Protein AF-A0A1D2MBK3-F1 (afdb_monomer_lite)

Radius of gyration: 22.83 Å; chains: 1; bounding box: 55×62×42 Å

pLDDT: mean 72.33, std 19.14, range [37.06, 97.25]

Structure (mmCIF, N/CA/C/O backbone):
data_AF-A0A1D2MBK3-F1
#
_entry.id   AF-A0A1D2MBK3-F1
#
loop_
_atom_site.group_PDB
_atom_site.id
_atom_site.type_symbol
_atom_site.label_atom_id
_atom_site.label_alt_id
_atom_site.label_comp_id
_atom_site.label_asym_id
_atom_site.label_entity_id
_atom_site.label_seq_id
_atom_site.pdbx_PDB_ins_code
_atom_site.Cartn_x
_atom_site.Cartn_y
_atom_site.Cartn_z
_atom_site.occupancy
_atom_site.B_iso_or_equiv
_atom_site.auth_seq_id
_atom_site.auth_comp_id
_atom_site.auth_asym_id
_atom_site.auth_atom_id
_atom_site.pdbx_PDB_model_num
ATOM 1 N N . MET A 1 1 ? -32.419 43.232 -26.989 1.00 41.94 1 MET A N 1
ATOM 2 C CA . MET A 1 1 ? -32.062 41.911 -26.428 1.00 41.94 1 MET A CA 1
ATOM 3 C C . MET A 1 1 ? -30.833 42.097 -25.554 1.00 41.94 1 MET A C 1
ATOM 5 O O . MET A 1 1 ? -29.823 42.584 -26.037 1.00 41.94 1 MET A O 1
ATOM 9 N N . LYS A 1 2 ? -30.980 41.852 -24.249 1.00 46.84 2 LYS A N 1
ATOM 10 C CA . LYS A 1 2 ? -29.940 42.017 -23.227 1.00 46.84 2 LYS A CA 1
ATOM 11 C C . LYS A 1 2 ? -29.100 40.741 -23.206 1.00 46.84 2 LYS A C 1
ATOM 13 O O . LYS A 1 2 ? -29.589 39.725 -22.729 1.00 46.84 2 LYS A O 1
ATOM 18 N N . ILE A 1 3 ? -27.880 40.783 -23.731 1.00 53.53 3 ILE A N 1
ATOM 19 C CA . ILE A 1 3 ? -26.894 39.721 -23.508 1.00 53.53 3 ILE A CA 1
ATOM 20 C C . ILE A 1 3 ? -25.863 40.316 -22.562 1.00 53.53 3 ILE A C 1
ATOM 22 O O . ILE A 1 3 ? -24.974 41.065 -22.955 1.00 53.53 3 ILE A O 1
ATOM 26 N N . THR A 1 4 ? -26.089 40.081 -21.274 1.00 53.12 4 THR A N 1
ATOM 27 C CA . THR A 1 4 ? -25.183 40.450 -20.191 1.00 53.12 4 THR A CA 1
ATOM 28 C C . THR A 1 4 ? -23.823 39.809 -20.437 1.00 53.12 4 THR A C 1
ATOM 30 O O . THR A 1 4 ? -23.674 38.591 -20.360 1.00 53.12 4 THR A O 1
ATOM 33 N N . LEU A 1 5 ? -22.834 40.659 -20.700 1.00 50.84 5 LEU A N 1
ATOM 34 C CA . LEU A 1 5 ? -21.421 40.366 -20.955 1.00 50.84 5 LEU A CA 1
ATOM 35 C C . LEU A 1 5 ? -20.669 39.813 -19.717 1.00 50.84 5 LEU A C 1
ATOM 37 O O . LEU A 1 5 ? -19.477 40.043 -19.563 1.00 50.84 5 LEU A O 1
ATOM 41 N N . GLY A 1 6 ? -21.370 39.142 -18.797 1.00 48.81 6 GLY A N 1
ATOM 42 C CA . GLY A 1 6 ? -20.846 38.683 -17.503 1.00 48.81 6 GLY A CA 1
ATOM 43 C C . GLY A 1 6 ? -20.767 37.163 -17.340 1.00 48.81 6 GLY A C 1
ATOM 44 O O . GLY A 1 6 ? -20.232 36.693 -16.346 1.00 48.81 6 GLY A O 1
ATOM 45 N N . PHE A 1 7 ? -21.275 36.381 -18.299 1.00 50.75 7 PHE A N 1
ATOM 46 C CA . PHE A 1 7 ? -21.379 34.918 -18.168 1.00 50.75 7 PHE A CA 1
ATOM 47 C C .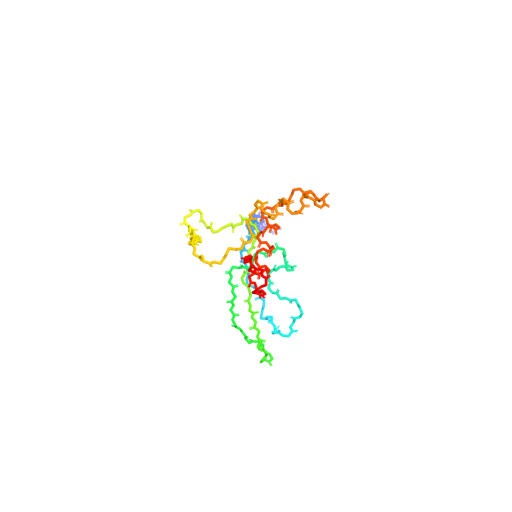 PHE A 1 7 ? -20.275 34.116 -18.876 1.00 50.75 7 PHE A C 1
ATOM 49 O O . PHE A 1 7 ? -20.246 32.895 -18.769 1.00 50.75 7 PHE A O 1
ATOM 56 N N . LEU A 1 8 ? -19.344 34.776 -19.570 1.00 49.66 8 LEU A N 1
ATOM 57 C CA . LEU A 1 8 ? -18.288 34.115 -20.354 1.00 49.66 8 LEU A CA 1
ATOM 58 C C . LEU A 1 8 ? -16.891 34.168 -19.709 1.00 49.66 8 LEU A C 1
ATOM 60 O O . LEU A 1 8 ? -15.910 33.836 -20.362 1.00 49.66 8 LEU A O 1
ATOM 64 N N . PHE A 1 9 ? -16.793 34.540 -18.428 1.00 48.56 9 PHE A N 1
ATOM 65 C CA . PHE A 1 9 ? -15.522 34.597 -17.686 1.00 48.56 9 PHE A CA 1
ATOM 66 C C . PHE A 1 9 ? -15.467 33.671 -16.456 1.00 48.56 9 PHE A C 1
ATOM 68 O O . PHE A 1 9 ? -14.592 33.826 -15.613 1.00 48.56 9 PHE A O 1
ATOM 75 N N . ILE A 1 10 ? -16.370 32.685 -16.348 1.00 50.78 10 ILE A N 1
ATOM 76 C CA . ILE A 1 10 ? -16.321 31.628 -15.306 1.00 50.78 10 ILE A CA 1
ATOM 77 C C . ILE A 1 10 ? -16.196 30.230 -15.945 1.00 50.78 10 ILE A C 1
ATOM 79 O O . ILE A 1 10 ? -16.661 29.222 -15.431 1.00 50.78 10 ILE A O 1
ATOM 83 N N . LEU A 1 11 ? -15.559 30.167 -17.114 1.00 53.88 11 LEU A N 1
ATOM 84 C CA . LEU A 1 11 ? -15.077 28.927 -17.739 1.00 53.88 11 LEU A CA 1
ATOM 85 C C . LEU A 1 11 ? -13.553 28.987 -17.939 1.00 53.88 11 LEU A C 1
ATOM 87 O O . LEU A 1 11 ? -12.988 28.302 -18.784 1.00 53.88 11 LEU A O 1
ATOM 91 N N . GLY A 1 12 ? -12.873 29.820 -17.147 1.00 51.28 12 GLY A N 1
ATOM 92 C CA . GLY A 1 12 ? -11.425 29.788 -16.981 1.00 51.28 12 GLY A CA 1
ATOM 93 C C . GLY A 1 12 ? -11.061 28.642 -16.053 1.00 51.28 12 GLY A C 1
ATOM 94 O O . GLY A 1 12 ? -10.815 28.871 -14.876 1.00 51.28 12 GLY A O 1
ATOM 95 N N . VAL A 1 13 ? -11.157 27.426 -16.594 1.00 57.69 13 VAL A N 1
ATOM 96 C CA . VAL A 1 13 ? -10.511 26.180 -16.169 1.00 57.69 13 VAL A CA 1
ATOM 97 C C . VAL A 1 13 ? -9.752 26.339 -14.850 1.00 57.69 13 VAL A C 1
ATOM 99 O O . VAL A 1 13 ? -8.579 26.709 -14.832 1.00 57.69 13 VAL A O 1
ATOM 102 N N . ALA A 1 14 ? -10.427 26.037 -13.737 1.00 56.44 14 ALA A N 1
ATOM 103 C CA . ALA A 1 14 ? -9.723 25.573 -12.557 1.00 56.44 14 ALA A CA 1
ATOM 104 C C . ALA A 1 14 ? -8.959 24.335 -13.025 1.00 56.44 14 ALA A C 1
ATOM 106 O O . ALA A 1 14 ? -9.551 23.282 -13.261 1.00 56.44 14 ALA A O 1
ATOM 107 N N . ILE A 1 15 ? -7.666 24.512 -13.291 1.00 57.47 15 ILE A N 1
ATOM 108 C CA . ILE A 1 15 ? -6.745 23.420 -13.553 1.00 57.47 15 ILE A CA 1
ATOM 109 C C . ILE A 1 15 ? -6.834 22.592 -12.280 1.00 57.47 15 ILE A C 1
ATOM 111 O O . ILE A 1 15 ? -6.304 22.992 -11.245 1.00 57.47 15 ILE A O 1
ATOM 115 N N . CYS A 1 16 ? -7.618 21.509 -12.321 1.00 52.44 16 CYS A N 1
ATOM 116 C CA . CYS A 1 16 ? -7.597 20.491 -11.292 1.00 52.44 16 CYS A CA 1
ATOM 117 C C . CYS A 1 16 ? -6.133 20.114 -11.168 1.00 52.44 16 CYS A C 1
ATOM 119 O O . CYS A 1 16 ? -5.587 19.482 -12.071 1.00 52.44 16 CYS A O 1
ATOM 121 N N . SER 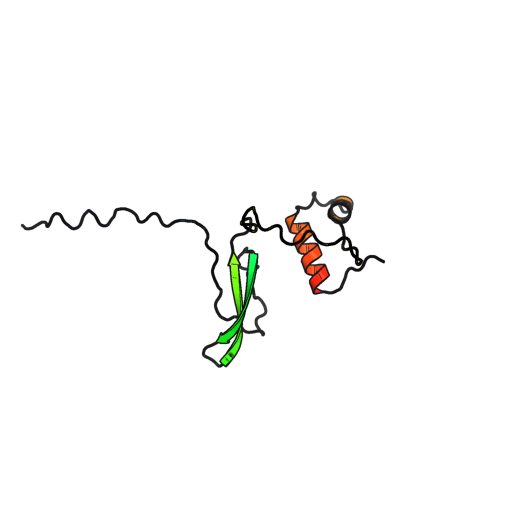A 1 17 ? -5.479 20.569 -10.101 1.00 49.41 17 SER A N 1
ATOM 122 C CA . SER A 1 17 ? -4.184 20.051 -9.720 1.00 49.41 17 SER A CA 1
ATOM 123 C C . SER A 1 17 ? -4.359 18.537 -9.706 1.00 49.41 17 SER A C 1
ATOM 125 O O . SER A 1 17 ? -5.063 17.999 -8.860 1.00 49.41 17 SER A O 1
ATOM 127 N N . THR A 1 18 ? -3.778 17.835 -10.672 1.00 55.06 18 THR A N 1
ATOM 128 C CA . THR A 1 18 ? -3.667 16.375 -10.649 1.00 55.06 18 THR A CA 1
ATOM 129 C C . THR A 1 18 ? -2.451 15.993 -9.814 1.00 55.06 18 THR A C 1
ATOM 131 O O . THR A 1 18 ? -1.705 15.077 -10.152 1.00 55.06 18 THR A O 1
ATOM 134 N N . TRP A 1 19 ? -2.204 16.736 -8.732 1.00 48.09 19 TRP A N 1
ATOM 135 C CA . TRP A 1 19 ? -1.398 16.234 -7.641 1.00 48.09 19 TRP A CA 1
ATOM 136 C C . TRP A 1 19 ? -2.238 15.129 -7.024 1.00 48.09 19 TRP A C 1
ATOM 138 O O . TRP A 1 19 ? -3.305 15.368 -6.467 1.00 48.09 19 TRP A O 1
ATOM 148 N N . ALA A 1 20 ? -1.827 13.894 -7.255 1.00 60.50 20 ALA A N 1
ATOM 149 C CA . ALA A 1 20 ? -2.396 12.770 -6.557 1.00 60.50 20 ALA A CA 1
ATOM 150 C C . ALA A 1 20 ? -2.111 13.014 -5.061 1.00 60.50 20 ALA A C 1
ATOM 152 O O . ALA A 1 20 ? -0.987 12.876 -4.584 1.00 60.50 20 ALA A O 1
ATOM 153 N N . SER A 1 21 ? -3.093 13.569 -4.361 1.00 75.56 21 SER A N 1
ATOM 154 C CA . SER A 1 21 ? -2.987 13.948 -2.963 1.00 75.56 21 SER A CA 1
ATOM 155 C C . SER A 1 21 ? -3.361 12.753 -2.103 1.00 75.56 21 SER A C 1
ATOM 157 O O . SER A 1 21 ? -4.207 11.933 -2.470 1.00 75.56 21 SER A O 1
ATOM 159 N N . CYS A 1 22 ? -2.689 12.630 -0.962 1.00 88.00 22 CYS A N 1
ATOM 160 C CA . CYS A 1 22 ? -3.044 11.616 0.013 1.00 88.00 22 CYS A CA 1
ATOM 161 C C . CYS A 1 22 ? -4.494 11.803 0.468 1.00 88.00 22 CYS A C 1
ATOM 163 O O . CYS A 1 22 ? -4.963 12.934 0.615 1.00 88.00 22 CYS A O 1
ATOM 165 N N . TRP A 1 23 ? -5.191 10.706 0.728 1.00 91.75 23 TRP A N 1
ATOM 166 C CA . TRP A 1 23 ? -6.587 10.729 1.143 1.00 91.75 23 TRP A CA 1
ATOM 167 C C . TRP A 1 23 ? -6.862 9.639 2.175 1.00 91.75 23 TRP A C 1
ATOM 169 O O . TRP A 1 23 ? -6.239 8.581 2.176 1.00 91.75 23 TRP A O 1
ATOM 179 N N . TRP A 1 24 ? -7.798 9.913 3.079 1.00 94.62 24 TRP A N 1
ATOM 180 C CA . TRP A 1 24 ? -8.239 8.946 4.077 1.00 94.62 24 TRP A CA 1
ATOM 181 C C . TRP A 1 24 ? -9.348 8.063 3.516 1.00 94.62 24 TRP A C 1
ATOM 183 O O . TRP A 1 24 ? -10.325 8.570 2.960 1.00 94.62 24 TRP A O 1
ATOM 193 N N . THR A 1 25 ? -9.259 6.755 3.738 1.00 93.94 25 THR A N 1
ATOM 194 C CA . THR A 1 25 ? -10.393 5.859 3.510 1.00 93.94 25 THR A CA 1
ATOM 195 C C . THR A 1 25 ? -11.537 6.166 4.478 1.00 93.94 25 THR A C 1
ATOM 197 O O . THR A 1 25 ? -11.349 6.765 5.540 1.00 93.94 25 THR A O 1
ATOM 200 N N . GLY A 1 26 ? -12.734 5.669 4.161 1.00 93.00 26 GLY A N 1
ATOM 201 C CA . GLY A 1 26 ? -13.781 5.513 5.172 1.00 93.00 26 GLY A CA 1
ATOM 202 C C . GLY A 1 26 ? -13.360 4.540 6.280 1.00 93.00 26 GLY A C 1
ATOM 203 O O . GLY A 1 26 ? -12.341 3.852 6.159 1.00 93.00 26 GLY A O 1
ATOM 204 N N . CYS A 1 27 ? -14.156 4.471 7.350 1.00 95.81 27 CYS A N 1
ATOM 205 C CA . CYS A 1 27 ? -13.945 3.483 8.402 1.00 95.81 27 CYS A CA 1
ATOM 206 C C . CYS A 1 27 ? -14.173 2.077 7.838 1.00 95.81 27 CYS A C 1
ATOM 208 O O . CYS A 1 27 ? -15.274 1.768 7.386 1.00 95.81 27 CYS A O 1
ATOM 210 N N . GLN A 1 28 ? -13.130 1.253 7.826 1.00 94.56 28 GLN A N 1
ATOM 211 C CA . GLN A 1 28 ? -13.163 -0.114 7.322 1.00 94.56 28 GLN A CA 1
ATOM 212 C C . GLN A 1 28 ? -13.262 -1.085 8.512 1.00 94.56 28 GLN A C 1
ATOM 214 O O . GLN A 1 28 ? -12.288 -1.210 9.265 1.00 94.56 28 GLN A O 1
ATOM 219 N N . PRO A 1 29 ? -14.418 -1.748 8.716 1.00 94.12 29 PRO A N 1
ATOM 220 C CA . PRO A 1 29 ? -14.629 -2.764 9.739 1.00 94.12 29 PRO A CA 1
ATOM 221 C C . PRO A 1 29 ? -13.522 -3.810 9.818 1.00 94.12 29 PRO A C 1
ATOM 223 O O . PRO A 1 29 ? -13.010 -4.278 8.802 1.00 94.12 29 PRO A O 1
ATOM 226 N N . ARG A 1 30 ? -13.156 -4.200 11.043 1.00 90.25 30 ARG A N 1
ATOM 227 C CA . ARG A 1 30 ? -12.041 -5.135 11.298 1.00 90.25 30 ARG A CA 1
ATOM 228 C C . ARG A 1 30 ? -12.248 -6.525 10.679 1.00 90.25 30 ARG A C 1
ATOM 230 O O . ARG A 1 30 ? -11.264 -7.223 10.443 1.00 90.25 30 ARG A O 1
ATOM 237 N N . ASP A 1 31 ? -13.495 -6.905 10.412 1.00 90.75 31 ASP A N 1
ATOM 238 C CA . ASP A 1 31 ? -13.910 -8.176 9.810 1.00 90.75 31 ASP A CA 1
ATOM 239 C C . ASP A 1 31 ? -13.835 -8.192 8.271 1.00 90.75 31 ASP A C 1
ATOM 241 O O . ASP A 1 31 ? -14.025 -9.242 7.656 1.00 90.75 31 ASP A O 1
ATOM 245 N N . TRP A 1 32 ? -13.521 -7.065 7.625 1.00 89.88 32 TRP A N 1
ATOM 246 C CA . TRP A 1 32 ? -13.339 -7.025 6.176 1.00 89.88 32 TRP A CA 1
ATOM 247 C C . TRP A 1 32 ? -12.115 -7.825 5.727 1.00 89.88 32 TRP A C 1
ATOM 249 O O . TRP A 1 32 ? -11.005 -7.662 6.243 1.00 89.88 32 TRP A O 1
ATOM 259 N N . ALA A 1 33 ? -12.321 -8.642 4.691 1.00 84.12 33 ALA A N 1
ATOM 260 C CA . ALA A 1 33 ? -11.282 -9.473 4.087 1.00 84.12 33 ALA A CA 1
ATOM 261 C C . ALA A 1 33 ? -10.169 -8.657 3.403 1.00 84.12 33 ALA A C 1
ATOM 263 O O . ALA A 1 33 ? -9.027 -9.106 3.344 1.00 84.12 33 ALA A O 1
ATOM 264 N N . VAL A 1 34 ? -10.493 -7.464 2.895 1.00 85.56 34 VAL A N 1
ATOM 265 C CA . VAL A 1 34 ? -9.554 -6.549 2.231 1.00 85.56 34 VAL A CA 1
ATOM 266 C C . VAL A 1 34 ? -9.667 -5.177 2.888 1.00 85.56 34 VAL A C 1
ATOM 268 O O . VAL A 1 34 ? -10.770 -4.645 3.020 1.00 85.56 34 VAL A O 1
ATOM 271 N N . ARG A 1 35 ? -8.529 -4.625 3.323 1.00 91.38 35 ARG A N 1
ATOM 272 C CA . ARG A 1 35 ? -8.415 -3.347 4.038 1.00 91.38 35 ARG A CA 1
ATOM 273 C C . ARG A 1 35 ? -7.114 -2.629 3.682 1.00 91.38 35 ARG A C 1
ATOM 275 O O . ARG A 1 35 ? -6.202 -3.244 3.130 1.00 91.38 35 ARG A O 1
ATOM 282 N N . GLY A 1 36 ? -7.011 -1.361 4.065 1.00 92.25 36 GLY A N 1
ATOM 283 C CA . GLY A 1 36 ? -5.811 -0.552 3.864 1.00 92.25 36 GLY A CA 1
ATOM 284 C C . GLY A 1 36 ? -5.752 0.089 2.481 1.00 92.25 36 GLY A C 1
ATOM 285 O O . GLY A 1 36 ? -6.777 0.303 1.835 1.00 92.25 36 GLY A O 1
ATOM 286 N N . CYS A 1 37 ? -4.538 0.419 2.041 1.00 91.38 37 CYS A N 1
ATOM 287 C CA . CYS A 1 37 ? -4.300 1.143 0.786 1.00 91.38 37 CYS A CA 1
ATOM 288 C C . CYS A 1 37 ? -3.862 0.253 -0.386 1.00 91.38 37 CYS A C 1
ATOM 290 O O . CYS A 1 37 ? -3.835 0.700 -1.533 1.00 91.38 37 CYS A O 1
ATOM 292 N N . SER A 1 38 ? -3.552 -1.017 -0.116 1.00 83.31 38 SER A N 1
ATOM 293 C CA . SER A 1 38 ? -2.945 -1.930 -1.090 1.00 83.31 38 SER A CA 1
ATOM 294 C C . SER A 1 38 ? -3.849 -2.218 -2.290 1.00 83.31 38 SER A C 1
ATOM 296 O O . SER A 1 38 ? -3.369 -2.255 -3.421 1.00 83.31 38 SER A O 1
ATOM 298 N N . HIS A 1 39 ? -5.162 -2.352 -2.082 1.00 83.56 39 HIS A N 1
ATOM 299 C CA . HIS A 1 39 ? -6.128 -2.576 -3.164 1.00 83.56 39 HIS A CA 1
ATOM 300 C C . HIS A 1 39 ? -6.446 -1.316 -3.978 1.00 83.56 39 HIS A C 1
ATOM 302 O O . HIS A 1 39 ? -7.120 -1.414 -5.000 1.00 83.56 39 HIS A O 1
ATOM 308 N N . TYR A 1 40 ? -5.940 -0.155 -3.557 1.00 80.50 40 TYR A N 1
ATOM 309 C CA . TYR A 1 40 ? -5.969 1.093 -4.322 1.00 80.50 40 TYR A CA 1
ATOM 310 C C . TYR A 1 40 ? -4.646 1.379 -5.047 1.00 80.50 40 TYR A C 1
ATOM 312 O O . TYR A 1 40 ? -4.486 2.473 -5.584 1.00 80.50 40 TYR A O 1
ATOM 320 N N . ASP A 1 41 ? -3.702 0.429 -5.040 1.00 81.94 41 ASP A N 1
ATOM 321 C CA . ASP A 1 41 ? -2.339 0.602 -5.558 1.00 81.94 41 ASP A CA 1
ATOM 322 C C . ASP A 1 41 ? -1.616 1.821 -4.946 1.00 81.94 41 ASP A C 1
ATOM 324 O O . ASP A 1 41 ? -0.878 2.548 -5.609 1.00 81.94 41 ASP A O 1
ATOM 328 N N . GLN A 1 42 ? -1.841 2.057 -3.650 1.00 85.19 42 GLN A N 1
ATOM 329 C CA . GLN A 1 42 ? -1.300 3.185 -2.892 1.00 85.19 42 GLN A CA 1
ATOM 330 C C . GLN A 1 42 ? -0.554 2.718 -1.640 1.00 85.19 42 GLN A C 1
ATOM 332 O O . GLN A 1 42 ? -0.791 1.625 -1.121 1.00 85.19 42 GLN A O 1
ATOM 337 N N . ASP A 1 43 ? 0.342 3.568 -1.145 1.00 84.44 43 ASP A N 1
ATOM 338 C CA . ASP A 1 43 ? 1.048 3.346 0.110 1.00 84.44 43 ASP A CA 1
ATOM 339 C C . ASP A 1 43 ? 0.194 3.830 1.286 1.00 84.44 43 ASP A C 1
ATOM 341 O O . ASP A 1 43 ? -0.277 4.969 1.299 1.00 84.44 43 ASP A O 1
ATOM 345 N N . GLU A 1 44 ? 0.051 2.987 2.306 1.00 89.25 44 GLU A N 1
ATOM 346 C CA . GLU A 1 44 ? -0.459 3.407 3.611 1.00 89.25 44 GLU A CA 1
ATOM 347 C C . GLU A 1 44 ? 0.635 4.187 4.352 1.00 89.25 44 GLU A C 1
ATOM 349 O O . GLU A 1 44 ? 1.760 3.703 4.503 1.00 89.25 44 GLU A O 1
ATOM 354 N N . ARG A 1 45 ? 0.323 5.408 4.794 1.00 85.25 45 ARG A N 1
ATOM 355 C CA . ARG A 1 45 ? 1.227 6.234 5.617 1.00 85.25 45 ARG A CA 1
ATOM 356 C C . ARG A 1 45 ? 0.836 6.248 7.087 1.00 85.25 45 ARG A C 1
ATOM 358 O O . ARG A 1 45 ? 1.705 6.321 7.947 1.00 85.25 45 ARG A O 1
ATOM 365 N N . GLU A 1 46 ? -0.459 6.170 7.356 1.00 88.06 46 GLU A N 1
ATOM 366 C CA . GLU A 1 46 ? -1.028 6.224 8.697 1.00 88.06 46 GLU A CA 1
ATOM 367 C C . GLU A 1 46 ? -2.324 5.408 8.736 1.00 88.06 46 GLU A C 1
ATOM 369 O O . GLU A 1 46 ? -3.003 5.249 7.716 1.00 88.06 46 GLU A O 1
ATOM 374 N N . ASN A 1 47 ? -2.698 4.928 9.919 1.00 93.62 47 ASN A N 1
ATOM 375 C CA . ASN A 1 47 ? -4.030 4.409 10.185 1.00 93.62 47 ASN A CA 1
ATOM 376 C C . ASN A 1 47 ? -4.558 4.935 11.521 1.00 93.62 47 ASN A C 1
ATOM 378 O O . ASN A 1 47 ? -3.796 5.267 12.426 1.00 93.62 47 ASN A O 1
ATOM 382 N N . GLN A 1 48 ? -5.880 5.044 11.618 1.00 95.44 48 GLN A N 1
ATOM 383 C CA . GLN A 1 48 ? -6.554 5.519 12.818 1.00 95.44 48 GLN A CA 1
ATOM 384 C C . GLN A 1 48 ? -7.776 4.649 13.099 1.00 95.44 48 GLN A C 1
ATOM 386 O O . GLN A 1 48 ? -8.588 4.405 12.199 1.00 95.44 48 GLN A O 1
ATOM 391 N N . GLU A 1 49 ? -7.925 4.224 14.354 1.00 96.75 49 GLU A N 1
ATOM 392 C CA . GLU A 1 49 ? -9.128 3.530 14.811 1.00 96.75 49 GLU A CA 1
ATOM 393 C C . GLU A 1 49 ? -10.364 4.416 14.646 1.00 96.75 49 GLU A C 1
ATOM 395 O O . GLU A 1 49 ? -10.329 5.639 14.817 1.00 96.75 49 GLU A O 1
ATOM 400 N N . CYS A 1 50 ? -11.479 3.794 14.297 1.00 95.06 50 CYS A N 1
ATOM 401 C CA . CYS A 1 50 ? -12.739 4.481 14.088 1.00 95.06 50 CYS A CA 1
ATOM 402 C C . CYS A 1 50 ? -13.919 3.564 14.395 1.00 95.06 50 CYS A C 1
ATOM 404 O O . CYS A 1 50 ? -13.794 2.344 14.521 1.00 95.06 50 CYS A O 1
ATOM 406 N N . ARG A 1 51 ? -15.092 4.185 14.493 1.00 95.75 51 ARG A N 1
ATOM 407 C CA . ARG A 1 51 ? -16.373 3.503 14.600 1.00 95.75 51 ARG A CA 1
ATOM 408 C C . ARG A 1 51 ? -17.282 4.035 13.505 1.00 95.75 51 ARG A C 1
ATOM 410 O O . ARG A 1 51 ? -17.355 5.250 13.336 1.00 95.75 51 ARG A O 1
ATOM 417 N N . ASP A 1 52 ? -17.912 3.149 12.742 1.00 86.81 52 ASP A N 1
ATOM 418 C CA . ASP A 1 52 ? -18.889 3.573 11.736 1.00 86.81 52 ASP A CA 1
ATOM 419 C C . ASP A 1 52 ? -20.222 3.994 12.388 1.00 86.81 52 ASP A C 1
ATOM 421 O O . ASP A 1 52 ? -20.439 3.795 13.588 1.00 86.81 52 ASP A O 1
ATOM 425 N N . ASP A 1 53 ? -21.140 4.550 11.595 1.00 87.31 53 ASP A N 1
ATOM 426 C CA . ASP A 1 53 ? -22.451 5.024 12.074 1.00 87.31 53 ASP A CA 1
ATOM 427 C C . ASP A 1 53 ? -23.340 3.904 12.647 1.00 87.31 53 ASP A C 1
ATOM 429 O O . ASP A 1 53 ? -24.342 4.165 13.311 1.00 87.31 53 ASP A O 1
ATOM 433 N N . ARG A 1 54 ? -22.979 2.639 12.404 1.00 89.75 54 ARG A N 1
ATOM 434 C CA . ARG A 1 54 ? -23.664 1.453 12.931 1.00 89.75 54 ARG A CA 1
ATOM 435 C C . ARG A 1 54 ? -23.034 0.959 14.235 1.00 89.75 54 ARG A C 1
ATOM 437 O O . ARG A 1 54 ? -23.499 -0.029 14.796 1.00 89.75 54 ARG A O 1
ATOM 444 N N . GLY A 1 55 ? -21.987 1.622 14.727 1.00 91.56 55 GLY A N 1
ATOM 445 C CA . GLY A 1 55 ? -21.272 1.220 15.932 1.00 91.56 55 GLY A CA 1
ATOM 446 C C . GLY A 1 55 ? -20.242 0.110 15.703 1.00 91.56 55 GLY A C 1
ATOM 447 O O . GLY A 1 55 ? -19.754 -0.463 16.682 1.00 91.56 55 GLY A O 1
ATOM 448 N N . VAL A 1 56 ? -19.890 -0.202 14.455 1.00 94.62 56 VAL A N 1
ATOM 449 C CA . VAL A 1 56 ? -18.907 -1.240 14.128 1.00 94.62 56 VAL A CA 1
ATOM 450 C C . VAL A 1 56 ? -17.502 -0.656 14.207 1.00 94.62 56 VAL A C 1
ATOM 452 O O . VAL A 1 56 ? -17.217 0.399 13.641 1.00 94.62 56 VAL A O 1
ATOM 455 N N . GLU A 1 57 ? -16.620 -1.342 14.930 1.00 96.94 57 GLU A N 1
ATOM 456 C CA . GLU A 1 57 ? -15.217 -0.954 15.062 1.00 96.94 57 GLU A CA 1
ATOM 457 C C . GLU A 1 57 ? -14.435 -1.247 13.780 1.00 96.94 57 GLU A C 1
ATOM 459 O O . GLU A 1 57 ? -14.557 -2.314 13.168 1.00 96.94 57 GLU A O 1
ATOM 464 N N . GLY A 1 58 ? -13.581 -0.307 13.399 1.00 96.31 58 GLY A N 1
ATOM 465 C CA . GLY A 1 58 ? -12.782 -0.382 12.190 1.00 96.31 58 GLY A CA 1
ATOM 466 C C . GLY A 1 58 ? -11.551 0.504 12.262 1.00 96.31 58 GLY A C 1
ATOM 467 O O . GLY A 1 58 ? -11.239 1.085 13.299 1.00 96.31 58 GLY A O 1
ATOM 468 N N . ASN A 1 59 ? -10.868 0.613 11.127 1.00 97.25 59 ASN A N 1
ATOM 469 C CA . ASN A 1 59 ? -9.777 1.559 10.925 1.00 97.25 59 ASN A CA 1
ATOM 470 C C . ASN A 1 59 ? -10.012 2.338 9.635 1.00 97.25 59 ASN A C 1
ATOM 472 O O . ASN A 1 59 ? -10.505 1.787 8.650 1.00 97.25 59 ASN A O 1
ATOM 476 N N . LYS A 1 60 ? -9.622 3.607 9.618 1.00 95.69 60 LYS A N 1
ATOM 477 C CA . LYS A 1 60 ? -9.403 4.355 8.380 1.00 95.69 60 LYS A CA 1
ATOM 478 C C . LYS A 1 60 ? -7.908 4.428 8.098 1.00 95.69 60 LYS A C 1
ATOM 480 O O . LYS A 1 60 ? -7.100 4.382 9.025 1.00 95.69 60 LYS A O 1
ATOM 485 N N . TYR A 1 61 ? -7.559 4.559 6.828 1.00 94.88 61 TYR A N 1
ATOM 486 C CA . TYR A 1 61 ? -6.189 4.464 6.340 1.00 94.88 61 TYR A CA 1
ATOM 487 C C . TYR A 1 61 ? -5.850 5.685 5.488 1.00 94.88 61 TYR A C 1
ATOM 489 O O . TYR A 1 61 ? -6.649 6.068 4.634 1.00 94.88 61 TYR A O 1
ATOM 497 N N . LEU A 1 62 ? -4.696 6.309 5.722 1.00 92.81 62 LEU A N 1
ATOM 498 C CA . LEU A 1 62 ? -4.183 7.404 4.904 1.00 92.81 62 LEU A CA 1
ATOM 499 C C . LEU A 1 62 ? -3.421 6.819 3.717 1.00 92.81 62 LEU A C 1
ATOM 501 O O . LEU A 1 62 ? -2.302 6.323 3.872 1.00 92.81 62 LEU A O 1
ATOM 505 N N . CYS A 1 63 ? -4.034 6.893 2.542 1.00 91.69 63 CYS A N 1
ATOM 506 C CA . CYS A 1 63 ? -3.503 6.361 1.299 1.00 91.69 63 CYS A CA 1
ATOM 507 C C . CYS A 1 63 ? -2.850 7.461 0.478 1.00 91.69 63 CYS A C 1
ATOM 509 O O . CYS A 1 63 ? -3.462 8.492 0.207 1.00 91.69 63 CYS A O 1
ATOM 511 N 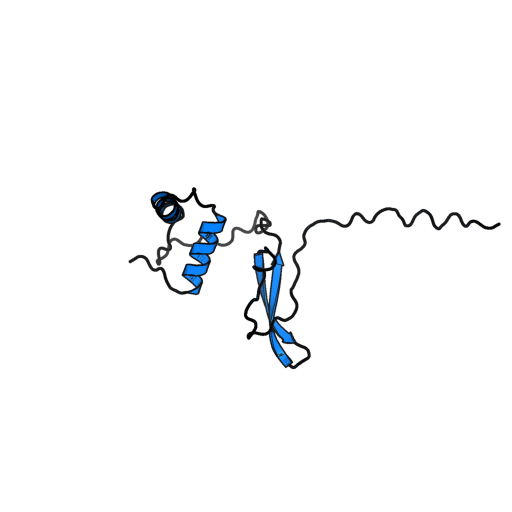N . CYS A 1 64 ? -1.602 7.230 0.086 1.00 86.75 64 CYS A N 1
ATOM 512 C CA . CYS A 1 64 ? -0.815 8.141 -0.727 1.00 86.75 64 CYS A CA 1
ATOM 513 C C . CYS A 1 64 ? -0.328 7.443 -2.001 1.00 86.75 64 CYS A C 1
ATOM 515 O O . CYS A 1 64 ? -0.032 6.246 -1.978 1.00 86.75 64 CYS A O 1
ATOM 517 N N . PRO A 1 65 ? -0.156 8.178 -3.108 1.00 85.25 65 PRO A N 1
ATOM 518 C CA . PRO A 1 65 ? 0.491 7.639 -4.295 1.00 85.25 65 PRO A CA 1
ATOM 519 C C . PRO A 1 65 ? 1.870 7.070 -3.989 1.00 85.25 65 PRO A C 1
ATOM 521 O O . PRO A 1 65 ? 2.669 7.656 -3.251 1.00 85.25 65 PRO A O 1
ATOM 524 N N . LYS A 1 66 ? 2.162 5.941 -4.626 1.00 73.88 66 LYS A N 1
ATOM 525 C CA . LYS A 1 66 ? 3.485 5.330 -4.597 1.00 73.88 66 LYS A CA 1
ATOM 526 C C . LYS A 1 66 ? 4.525 6.291 -5.173 1.00 73.88 66 LYS A C 1
ATOM 528 O O . LYS A 1 66 ? 4.253 7.040 -6.108 1.00 73.88 66 LYS A O 1
ATOM 533 N N . GLY A 1 67 ? 5.736 6.270 -4.622 1.00 62.53 67 GLY A N 1
ATOM 534 C CA . GLY A 1 67 ? 6.849 7.091 -5.118 1.00 62.53 67 GLY A CA 1
ATOM 535 C C . GLY A 1 67 ? 6.886 8.530 -4.593 1.00 62.53 67 GLY A C 1
ATOM 536 O O . GLY A 1 67 ? 7.923 9.177 -4.718 1.00 62.53 67 GLY A O 1
ATOM 537 N N . LEU A 1 68 ? 5.838 9.000 -3.906 1.00 53.62 68 LEU A N 1
ATOM 538 C CA . LEU A 1 68 ? 5.963 10.092 -2.940 1.00 53.62 68 LEU A CA 1
ATOM 539 C C . LEU A 1 68 ? 6.595 9.505 -1.678 1.00 53.62 68 LEU A C 1
ATOM 541 O O . LEU A 1 68 ? 5.907 9.188 -0.706 1.00 53.62 68 LEU A O 1
ATOM 545 N N . GLY A 1 69 ? 7.908 9.266 -1.724 1.00 47.91 69 GLY A N 1
ATOM 546 C CA . GLY A 1 69 ? 8.678 9.027 -0.507 1.00 47.91 69 GLY A CA 1
ATOM 547 C C . GLY A 1 69 ? 8.453 10.167 0.498 1.00 47.91 69 GLY A C 1
ATOM 548 O O . GLY A 1 69 ? 7.903 11.211 0.126 1.00 47.91 69 GLY A O 1
ATOM 549 N N . PRO A 1 70 ? 8.860 9.995 1.766 1.00 43.31 70 PRO A N 1
ATOM 550 C CA . PRO A 1 70 ? 8.916 11.127 2.681 1.00 43.31 70 PRO A CA 1
ATOM 551 C C . PRO A 1 70 ? 9.640 12.302 1.994 1.00 43.31 70 PRO A C 1
ATOM 553 O O . PRO A 1 70 ? 10.518 12.057 1.154 1.00 43.31 70 PRO A O 1
ATOM 556 N N . PRO A 1 71 ? 9.257 13.561 2.278 1.00 40.81 71 PRO A N 1
ATOM 557 C CA . PRO A 1 71 ? 9.938 14.722 1.711 1.00 40.81 71 PRO A CA 1
ATOM 558 C C . PRO A 1 71 ? 11.461 14.559 1.862 1.00 40.81 71 PRO A C 1
ATOM 560 O O . PRO A 1 71 ? 11.908 14.022 2.881 1.00 40.81 71 PRO A O 1
ATOM 563 N N . PRO A 1 72 ? 12.273 14.976 0.869 1.00 37.66 72 PRO A N 1
ATOM 564 C CA . PRO A 1 72 ? 13.724 14.856 0.955 1.00 37.66 72 PRO A CA 1
ATOM 565 C C . PRO A 1 72 ? 14.198 15.711 2.134 1.00 37.66 72 PRO A C 1
ATOM 567 O O . PRO A 1 72 ? 14.241 16.935 2.042 1.00 37.66 72 PRO A O 1
ATOM 570 N N . GLY A 1 73 ? 14.456 15.067 3.271 1.00 43.25 73 GLY A N 1
ATOM 571 C CA . GLY A 1 73 ? 14.703 15.750 4.541 1.00 43.25 73 GLY A CA 1
ATOM 572 C C . GLY A 1 73 ? 14.196 15.009 5.776 1.00 43.25 73 GLY A C 1
ATOM 573 O O . GLY A 1 73 ? 14.697 15.280 6.860 1.00 43.25 73 GLY A O 1
ATOM 574 N N . GLU A 1 74 ? 13.289 14.040 5.634 1.00 39.97 74 GLU A N 1
ATOM 575 C CA . GLU A 1 74 ? 13.040 13.060 6.695 1.00 39.97 74 GLU A CA 1
ATOM 576 C C . GLU A 1 74 ? 13.714 11.741 6.326 1.00 39.97 74 GLU A C 1
ATOM 578 O O . GLU A 1 74 ? 13.124 10.825 5.748 1.00 39.97 74 GLU A O 1
ATOM 583 N N . GLU A 1 75 ? 15.005 11.674 6.658 1.00 39.62 75 GLU A N 1
ATOM 584 C CA . GLU A 1 75 ? 15.685 10.423 6.977 1.00 39.62 75 GLU A CA 1
ATOM 585 C C . GLU A 1 75 ? 14.879 9.750 8.098 1.00 39.62 75 GLU A C 1
ATOM 587 O O . GLU A 1 75 ? 15.096 9.964 9.290 1.00 39.62 75 GLU A O 1
ATOM 592 N N . GLY A 1 76 ? 13.884 8.950 7.709 1.00 42.22 76 GLY A N 1
ATOM 593 C CA . GLY A 1 76 ? 13.373 7.912 8.589 1.00 42.22 76 GLY A CA 1
ATOM 594 C C . GLY A 1 76 ? 14.578 7.094 9.059 1.00 42.22 76 GLY A C 1
ATOM 595 O O . GLY A 1 76 ? 15.472 6.845 8.245 1.00 42.22 76 GLY A O 1
ATOM 596 N N . PRO A 1 77 ? 14.648 6.743 10.353 1.00 38.78 77 PRO A N 1
ATOM 597 C CA . PRO A 1 77 ? 15.870 6.273 10.984 1.00 38.78 77 PRO A CA 1
ATOM 598 C C . PRO A 1 77 ? 16.516 5.191 10.132 1.00 38.78 77 PRO A C 1
ATOM 600 O O . PRO A 1 77 ? 15.890 4.166 9.847 1.00 38.78 77 PRO A O 1
ATOM 603 N N . THR A 1 78 ? 17.761 5.438 9.719 1.00 41.72 78 THR A N 1
ATOM 604 C CA . THR A 1 78 ? 18.654 4.411 9.191 1.00 41.72 78 THR A CA 1
ATOM 605 C C . THR A 1 78 ? 18.504 3.204 10.111 1.00 41.72 78 THR A C 1
ATOM 607 O O . THR A 1 78 ? 18.770 3.352 11.310 1.00 41.72 78 THR A O 1
ATOM 610 N N . PRO A 1 79 ? 17.985 2.057 9.630 1.00 46.34 79 PRO A N 1
ATOM 611 C CA . PRO A 1 79 ? 17.710 0.952 10.525 1.00 46.34 79 PRO A CA 1
ATOM 612 C C . PRO A 1 79 ? 19.021 0.579 11.227 1.00 46.34 79 PRO A C 1
ATOM 614 O O . PRO A 1 79 ? 20.043 0.420 10.550 1.00 46.34 79 PRO A O 1
ATOM 617 N N . PRO A 1 80 ? 19.027 0.522 12.569 1.00 37.06 80 PRO A N 1
ATOM 618 C CA . PRO A 1 80 ? 20.239 0.244 13.315 1.00 37.06 80 PRO A CA 1
ATOM 619 C C . PRO A 1 80 ? 20.777 -1.134 12.910 1.00 37.06 80 PRO A C 1
ATOM 621 O O . PRO A 1 80 ? 19.988 -2.048 12.647 1.00 37.06 80 PRO A O 1
ATOM 624 N N . PRO A 1 81 ? 22.107 -1.329 12.881 1.00 49.72 81 PRO A N 1
ATOM 625 C CA . PRO A 1 81 ? 22.695 -2.645 12.709 1.00 49.72 81 PRO A CA 1
ATOM 626 C C . PRO A 1 81 ? 22.572 -3.380 14.045 1.00 49.72 81 PRO A C 1
ATOM 628 O O . PRO A 1 81 ? 23.529 -3.485 14.807 1.00 49.72 81 PRO A O 1
ATOM 631 N N . THR A 1 82 ? 21.368 -3.824 14.390 1.00 38.38 82 THR A N 1
ATOM 632 C CA . THR A 1 82 ? 21.126 -4.540 15.643 1.00 38.38 82 THR A CA 1
ATOM 633 C C . THR A 1 82 ? 20.178 -5.709 15.416 1.00 38.38 82 THR A C 1
ATOM 635 O O . THR A 1 82 ? 18.962 -5.562 15.461 1.00 38.38 82 THR A O 1
ATOM 638 N N . GLY A 1 83 ? 20.768 -6.888 15.221 1.00 47.66 83 GLY A N 1
ATOM 639 C CA . GLY A 1 83 ? 20.428 -8.044 16.052 1.00 47.66 83 GLY A CA 1
ATOM 640 C C . GLY A 1 83 ? 19.463 -9.099 15.518 1.00 47.66 83 GLY A C 1
ATOM 641 O O . GLY A 1 83 ? 19.472 -10.181 16.089 1.00 47.66 83 GLY A O 1
ATOM 642 N N . GLU A 1 84 ? 18.705 -8.862 14.444 1.00 47.00 84 GLU A N 1
ATOM 643 C CA . GLU A 1 84 ? 17.906 -9.906 13.773 1.00 47.00 84 GLU A CA 1
ATOM 644 C C . GLU A 1 84 ? 17.973 -9.699 12.249 1.00 47.00 84 GLU A C 1
ATOM 646 O O . GLU A 1 84 ? 17.341 -8.802 11.688 1.00 47.00 84 GLU A O 1
ATOM 651 N N . GLU A 1 85 ? 18.838 -10.465 11.578 1.00 56.41 85 GLU A N 1
ATOM 652 C CA . GLU A 1 85 ? 19.198 -10.263 10.170 1.00 56.41 85 GLU A CA 1
ATOM 653 C C . GLU A 1 85 ? 18.073 -10.753 9.240 1.00 56.41 85 GLU A C 1
ATOM 655 O O . GLU A 1 85 ? 17.940 -11.938 8.934 1.00 56.41 85 GLU A O 1
ATOM 660 N N . PHE A 1 86 ? 17.220 -9.824 8.802 1.00 63.03 86 PHE A N 1
ATOM 661 C CA . PHE A 1 86 ? 16.294 -10.054 7.690 1.00 63.03 86 PHE A CA 1
ATOM 662 C C . PHE A 1 86 ? 17.064 -10.226 6.371 1.00 63.03 86 PHE A C 1
ATOM 664 O O . PHE A 1 86 ? 18.145 -9.665 6.199 1.00 63.03 86 PHE A O 1
ATOM 671 N N . VAL A 1 87 ? 16.470 -10.952 5.413 1.00 75.06 87 VAL A N 1
ATOM 672 C CA . VAL A 1 87 ? 17.055 -11.217 4.084 1.00 75.06 87 VAL A CA 1
ATOM 673 C C . VAL A 1 87 ? 17.491 -9.903 3.427 1.00 75.06 87 VAL A C 1
ATOM 675 O O . VAL A 1 87 ? 16.674 -8.993 3.259 1.00 75.06 87 VAL A O 1
ATOM 678 N N . SER A 1 88 ? 18.759 -9.805 3.032 1.00 80.56 88 SER A N 1
ATOM 679 C CA . SER A 1 88 ? 19.287 -8.645 2.310 1.00 80.56 88 SER A CA 1
ATOM 680 C C . SER A 1 88 ? 18.750 -8.583 0.875 1.00 80.56 88 SER A C 1
ATOM 682 O O . SER A 1 88 ? 18.294 -9.584 0.316 1.00 80.56 88 SER A O 1
ATOM 684 N N . TYR A 1 89 ? 18.819 -7.413 0.229 1.00 78.06 89 TYR A N 1
ATOM 685 C CA . TYR A 1 89 ? 18.405 -7.296 -1.177 1.00 78.06 89 TYR A CA 1
ATOM 686 C C . TYR A 1 89 ? 19.192 -8.245 -2.089 1.00 78.06 89 TYR A C 1
ATOM 688 O O . TYR A 1 89 ? 18.621 -8.823 -3.010 1.00 78.06 89 TYR A O 1
ATOM 696 N N . GLU A 1 90 ? 20.482 -8.442 -1.820 1.00 80.31 90 GLU A N 1
ATOM 697 C CA . GLU A 1 90 ? 21.335 -9.341 -2.599 1.00 80.31 90 GLU A CA 1
ATOM 698 C C . GLU A 1 90 ? 20.919 -10.800 -2.422 1.00 80.31 90 GLU A C 1
ATOM 700 O O . GLU A 1 90 ? 20.702 -11.488 -3.415 1.00 80.31 90 GLU A O 1
ATOM 705 N N . GLN A 1 91 ? 20.690 -11.247 -1.183 1.00 80.75 91 GLN A N 1
ATOM 706 C CA . GLN A 1 91 ? 20.191 -12.598 -0.905 1.00 80.75 91 GLN A CA 1
ATOM 707 C C . GLN A 1 91 ? 18.826 -12.844 -1.561 1.00 80.75 91 GLN A C 1
ATOM 709 O O . GLN A 1 91 ? 18.591 -13.905 -2.141 1.00 80.75 91 GLN A O 1
ATOM 714 N N . PHE A 1 92 ? 17.933 -11.853 -1.508 1.00 83.88 92 PHE A N 1
ATOM 715 C CA . PHE A 1 92 ? 16.627 -11.921 -2.154 1.00 83.88 92 PHE A CA 1
ATOM 716 C C . PHE A 1 92 ? 16.751 -11.992 -3.682 1.00 83.88 92 PHE A C 1
ATOM 718 O O . PHE A 1 92 ? 16.169 -12.877 -4.309 1.00 83.88 92 PHE A O 1
ATOM 725 N N . ARG A 1 93 ? 17.543 -11.097 -4.284 1.00 87.19 93 ARG A N 1
ATOM 726 C CA . ARG A 1 93 ? 17.813 -11.067 -5.726 1.00 87.19 93 ARG A CA 1
ATOM 727 C C . ARG A 1 93 ? 18.367 -12.401 -6.201 1.00 87.19 93 ARG A C 1
ATOM 729 O O . ARG A 1 93 ? 17.848 -12.954 -7.165 1.00 87.19 93 ARG A O 1
ATOM 736 N N . ASP A 1 94 ? 19.389 -12.906 -5.525 1.00 84.19 94 ASP A N 1
ATOM 737 C CA . ASP A 1 94 ? 20.093 -14.118 -5.921 1.00 84.19 94 ASP A CA 1
ATOM 738 C C . ASP A 1 94 ? 19.187 -15.350 -5.793 1.00 84.19 94 ASP A C 1
ATOM 740 O O . ASP A 1 94 ? 19.192 -16.211 -6.669 1.00 84.19 94 ASP A O 1
ATOM 744 N N . ALA A 1 95 ? 18.341 -15.423 -4.760 1.00 81.44 95 ALA A N 1
ATOM 745 C CA . ALA A 1 95 ? 17.355 -16.495 -4.625 1.00 81.44 95 ALA A CA 1
ATOM 746 C C . ALA A 1 95 ? 16.297 -16.466 -5.742 1.00 81.44 95 ALA A C 1
ATOM 748 O O . ALA A 1 95 ? 15.929 -17.518 -6.271 1.00 81.44 95 ALA A O 1
ATOM 749 N N . VAL A 1 96 ? 15.815 -15.280 -6.123 1.00 85.56 96 VAL A N 1
ATOM 750 C CA . VAL A 1 96 ? 14.834 -15.118 -7.207 1.00 85.56 96 VAL A CA 1
ATOM 751 C C . VAL A 1 96 ? 15.454 -15.517 -8.549 1.00 85.56 96 VAL A C 1
ATOM 753 O O . VAL A 1 96 ? 14.904 -16.362 -9.258 1.00 85.56 96 VAL A O 1
ATOM 756 N N . THR A 1 97 ? 16.633 -14.986 -8.877 1.00 88.56 97 THR A N 1
ATOM 757 C CA . THR A 1 97 ? 17.285 -15.232 -10.173 1.00 88.56 97 THR A CA 1
ATOM 758 C C . THR A 1 97 ? 17.827 -16.650 -10.309 1.00 88.56 97 THR A C 1
ATOM 760 O O . THR A 1 97 ? 17.751 -17.227 -11.393 1.00 88.56 97 THR A O 1
ATOM 763 N N . LYS A 1 98 ? 18.286 -17.274 -9.216 1.00 90.25 98 LYS A N 1
ATOM 764 C CA . LYS A 1 98 ? 18.694 -18.689 -9.201 1.00 90.25 98 LYS A CA 1
ATOM 765 C C . LYS A 1 98 ? 17.563 -19.638 -9.605 1.00 90.25 98 LYS A C 1
ATOM 767 O O . LYS A 1 98 ? 17.835 -20.698 -10.158 1.00 90.25 98 LYS A O 1
ATOM 772 N N . ASN A 1 99 ? 16.309 -19.256 -9.369 1.00 85.94 99 ASN A N 1
ATOM 773 C CA . ASN A 1 99 ? 15.132 -20.019 -9.791 1.00 85.94 99 ASN A CA 1
ATOM 774 C C . ASN A 1 99 ? 14.649 -19.656 -11.211 1.00 85.94 99 ASN A C 1
ATOM 776 O O . ASN A 1 99 ? 13.550 -20.033 -11.604 1.00 85.94 99 ASN A O 1
ATOM 780 N N . GLY A 1 100 ? 15.456 -18.930 -11.995 1.00 88.88 100 GLY A N 1
ATOM 781 C CA . GLY A 1 100 ? 15.144 -18.574 -13.382 1.00 88.88 100 GLY A CA 1
ATOM 782 C C . GLY A 1 100 ? 14.151 -17.418 -13.535 1.00 88.88 100 GLY A C 1
ATOM 783 O O . GLY A 1 100 ? 13.679 -17.164 -14.641 1.00 88.88 100 GLY A O 1
ATOM 784 N N . HIS A 1 101 ? 13.828 -16.711 -12.450 1.00 88.94 101 HIS A N 1
ATOM 785 C CA . HIS A 1 101 ? 12.990 -15.515 -12.495 1.00 88.94 101 HIS A CA 1
ATOM 786 C C . HIS A 1 101 ? 13.820 -14.264 -12.832 1.00 88.94 101 HIS A C 1
ATOM 788 O O . HIS A 1 101 ? 15.026 -14.229 -12.574 1.00 88.94 101 HIS A O 1
ATOM 794 N N . PRO A 1 102 ? 13.204 -13.216 -13.409 1.00 89.62 102 PRO A N 1
ATOM 795 C CA . PRO A 1 102 ? 13.901 -11.963 -13.685 1.00 89.62 102 PRO A CA 1
ATOM 796 C C . PRO A 1 102 ? 14.386 -11.289 -12.396 1.00 89.62 102 PRO A C 1
ATOM 798 O O . PRO A 1 102 ? 13.846 -11.522 -11.314 1.00 89.62 102 PRO A O 1
ATOM 801 N N . THR A 1 103 ? 15.383 -10.411 -12.528 1.00 86.75 103 THR A N 1
ATOM 802 C CA . THR A 1 103 ? 15.894 -9.597 -11.419 1.00 86.75 103 THR A CA 1
ATOM 803 C C . THR A 1 103 ? 14.745 -8.841 -10.747 1.00 86.75 103 THR A C 1
ATOM 805 O O . THR A 1 103 ? 14.071 -8.056 -11.421 1.00 86.75 103 THR A O 1
ATOM 808 N N . PRO A 1 104 ? 14.510 -9.051 -9.442 1.00 80.50 104 PRO A N 1
ATOM 809 C CA . PRO A 1 104 ? 13.396 -8.418 -8.764 1.00 80.50 104 PRO A CA 1
ATOM 810 C C . PRO A 1 104 ? 13.637 -6.921 -8.546 1.00 80.50 104 PRO A C 1
ATOM 812 O O . PRO A 1 104 ? 14.773 -6.462 -8.439 1.00 80.50 104 PRO A O 1
ATOM 815 N N . SER A 1 105 ? 12.555 -6.153 -8.443 1.00 82.75 105 SER A N 1
ATOM 816 C CA . SER A 1 105 ? 12.607 -4.734 -8.101 1.00 82.75 105 SER A CA 1
ATOM 817 C C . SER A 1 105 ? 12.826 -4.520 -6.599 1.00 82.75 105 SER A C 1
ATOM 819 O O . SER A 1 105 ? 12.546 -5.382 -5.760 1.00 82.75 105 SER A O 1
ATOM 821 N N . HIS A 1 106 ? 13.258 -3.312 -6.230 1.00 77.44 106 HIS A N 1
ATOM 822 C CA . HIS A 1 106 ? 13.341 -2.917 -4.821 1.00 77.44 106 HIS A CA 1
ATOM 823 C C . HIS A 1 106 ? 11.967 -2.902 -4.126 1.00 77.44 106 HIS A C 1
ATOM 825 O O . HIS A 1 106 ? 11.890 -3.099 -2.916 1.00 77.44 106 HIS A O 1
ATOM 831 N N . GLU A 1 107 ? 10.869 -2.704 -4.861 1.00 76.69 107 GLU A N 1
ATOM 832 C CA . GLU A 1 107 ? 9.513 -2.797 -4.304 1.00 76.69 107 GLU A CA 1
ATOM 833 C C . GLU A 1 107 ? 9.160 -4.242 -3.935 1.00 76.69 107 GLU A C 1
ATOM 835 O O . GLU A 1 107 ? 8.686 -4.487 -2.829 1.00 76.69 107 GLU A O 1
ATOM 840 N N . GLN A 1 108 ? 9.475 -5.210 -4.800 1.00 77.56 108 GLN A N 1
ATOM 841 C CA . GLN A 1 108 ? 9.270 -6.634 -4.510 1.00 77.56 108 GLN A CA 1
ATOM 842 C C . GLN A 1 108 ? 10.065 -7.078 -3.276 1.00 77.56 108 GLN A C 1
ATOM 844 O O . GLN A 1 108 ? 9.531 -7.785 -2.423 1.00 77.56 108 GLN A O 1
ATOM 849 N N . TYR A 1 109 ? 11.299 -6.592 -3.139 1.00 83.88 109 TYR A N 1
ATOM 850 C CA . TYR A 1 109 ? 12.119 -6.792 -1.945 1.00 83.88 109 TYR A CA 1
ATOM 851 C C . TYR A 1 109 ? 11.474 -6.208 -0.677 1.00 83.88 109 TYR A C 1
ATOM 853 O O . TYR A 1 109 ? 11.364 -6.892 0.343 1.00 83.88 109 TYR A O 1
ATOM 861 N N . ARG A 1 110 ? 11.003 -4.954 -0.730 1.00 77.62 110 ARG A N 1
ATOM 862 C CA . ARG A 1 110 ? 10.342 -4.312 0.418 1.00 77.62 110 ARG A CA 1
ATOM 863 C C . ARG A 1 110 ? 9.063 -5.039 0.817 1.00 77.62 110 ARG A C 1
ATOM 865 O O . ARG A 1 110 ? 8.839 -5.233 2.009 1.00 77.62 110 ARG A O 1
ATOM 872 N N . ASN A 1 111 ? 8.270 -5.484 -0.155 1.00 78.00 111 ASN A N 1
ATOM 873 C CA . ASN A 1 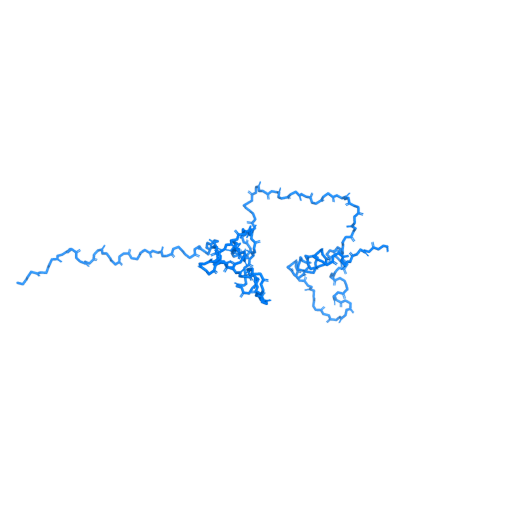111 ? 7.048 -6.250 0.088 1.00 78.00 111 ASN A CA 1
ATOM 874 C C . ASN A 1 111 ? 7.356 -7.597 0.749 1.00 78.00 111 ASN A C 1
ATOM 876 O O . ASN A 1 111 ? 6.705 -7.957 1.729 1.00 78.00 111 ASN A O 1
ATOM 880 N N . PHE A 1 112 ? 8.389 -8.298 0.272 1.00 81.62 112 PHE A N 1
ATOM 881 C CA . PHE A 1 112 ? 8.859 -9.550 0.864 1.00 81.62 112 PHE A CA 1
ATOM 882 C C . PHE A 1 112 ? 9.259 -9.364 2.336 1.00 81.62 112 PHE A C 1
ATOM 884 O O . PHE A 1 112 ? 8.726 -10.047 3.213 1.00 81.62 112 PHE A O 1
ATOM 891 N N . ASN A 1 113 ? 10.117 -8.382 2.630 1.00 75.31 113 ASN A N 1
ATOM 892 C CA . ASN A 1 113 ? 10.577 -8.132 3.999 1.00 75.31 113 ASN A CA 1
ATOM 893 C C . ASN A 1 113 ? 9.483 -7.545 4.907 1.00 75.31 113 ASN A C 1
ATOM 895 O O . ASN A 1 113 ? 9.465 -7.816 6.105 1.00 75.31 113 ASN A O 1
ATOM 899 N N . SER A 1 114 ? 8.546 -6.763 4.365 1.00 74.00 114 SER A N 1
ATOM 900 C CA . SER A 1 114 ? 7.365 -6.288 5.102 1.00 74.00 114 SER A CA 1
ATOM 901 C C . SER A 1 114 ? 6.461 -7.453 5.519 1.00 74.00 114 SER A C 1
ATOM 903 O O . SER A 1 114 ? 6.093 -7.577 6.689 1.00 74.00 114 SER A O 1
ATOM 905 N N . TYR A 1 115 ? 6.181 -8.374 4.592 1.00 70.56 115 TYR A N 1
ATOM 906 C CA . TYR A 1 115 ? 5.408 -9.576 4.886 1.00 70.56 115 TYR A CA 1
ATOM 907 C C . TYR A 1 115 ? 6.112 -10.471 5.915 1.00 70.56 115 TYR A C 1
ATOM 909 O O . TYR A 1 115 ? 5.482 -10.888 6.887 1.00 70.56 115 TYR A O 1
ATOM 917 N N . ALA A 1 116 ? 7.417 -10.711 5.754 1.00 71.88 116 ALA A N 1
ATOM 918 C CA . ALA A 1 116 ? 8.227 -11.492 6.690 1.00 71.88 116 ALA A CA 1
ATOM 919 C C . ALA A 1 116 ? 8.173 -10.929 8.122 1.00 71.88 116 ALA A C 1
ATOM 921 O O . ALA A 1 116 ? 7.944 -11.681 9.072 1.00 71.88 116 ALA A O 1
ATOM 922 N N . ARG A 1 117 ? 8.290 -9.599 8.259 1.00 67.12 117 ARG A N 1
ATOM 923 C CA . ARG A 1 117 ? 8.142 -8.877 9.532 1.00 67.12 117 ARG A CA 1
ATOM 924 C C . ARG A 1 117 ? 6.768 -9.077 10.159 1.00 67.12 117 ARG A C 1
ATOM 926 O O . ARG A 1 117 ? 6.682 -9.416 11.331 1.00 67.12 117 ARG A O 1
ATOM 933 N N . SER A 1 118 ? 5.698 -8.947 9.372 1.00 65.44 118 SER A N 1
ATOM 934 C CA . SER A 1 118 ? 4.319 -9.109 9.867 1.00 65.44 118 SER A CA 1
ATOM 935 C C . SER A 1 118 ? 3.998 -10.511 10.398 1.00 65.44 118 SER A C 1
ATOM 937 O O . SER A 1 118 ? 2.988 -10.708 11.072 1.00 65.44 118 SER A O 1
ATOM 939 N N . LYS A 1 119 ? 4.819 -11.506 10.049 1.00 62.75 119 LYS A N 1
ATOM 940 C CA . LYS A 1 119 ? 4.609 -12.909 10.404 1.00 62.75 119 LYS A CA 1
ATOM 941 C C . LYS A 1 119 ? 5.592 -13.426 11.451 1.00 62.75 119 LYS A C 1
ATOM 943 O O . LYS A 1 119 ? 5.491 -14.608 11.767 1.00 62.75 119 LYS A O 1
ATOM 948 N N . GLU A 1 120 ? 6.548 -12.602 11.906 1.00 59.66 120 GLU A N 1
ATOM 949 C CA . GLU A 1 120 ? 7.727 -13.034 12.691 1.00 59.66 120 GLU A CA 1
ATOM 950 C C . GLU A 1 120 ? 8.420 -14.269 12.081 1.00 59.66 120 GLU A C 1
ATOM 952 O O . GLU A 1 120 ? 9.054 -15.084 12.746 1.00 59.66 120 GLU A O 1
ATOM 957 N N . ARG A 1 121 ? 8.249 -14.462 10.772 1.00 55.97 121 ARG A N 1
ATOM 958 C CA . ARG A 1 121 ? 8.579 -15.701 10.077 1.00 55.97 121 ARG A CA 1
ATOM 959 C C . ARG A 1 121 ? 9.553 -15.339 8.987 1.00 55.97 121 ARG A C 1
ATOM 961 O O . ARG A 1 121 ? 9.128 -15.235 7.853 1.00 55.97 121 ARG A O 1
ATOM 968 N N . PHE A 1 122 ? 10.796 -15.075 9.371 1.00 56.47 122 PHE A N 1
ATOM 969 C CA . PHE A 1 122 ? 12.042 -15.304 8.625 1.00 56.47 122 PHE A CA 1
ATOM 970 C C . PHE A 1 122 ? 13.186 -14.746 9.480 1.00 56.47 122 PHE A C 1
ATOM 972 O O . PHE A 1 122 ? 13.757 -13.704 9.179 1.00 56.47 122 PHE A O 1
ATOM 979 N N . LEU A 1 123 ? 13.486 -15.442 10.577 1.00 43.78 123 LEU A N 1
ATOM 980 C CA . LEU A 1 123 ? 14.764 -15.295 11.266 1.00 43.78 123 LEU A CA 1
ATOM 981 C C . LEU A 1 123 ? 15.746 -16.228 10.553 1.00 43.78 123 LEU A C 1
ATOM 983 O O . LEU A 1 123 ? 15.550 -17.445 10.577 1.00 43.78 123 LEU A O 1
ATOM 987 N N . ILE A 1 124 ? 16.755 -15.682 9.874 1.00 48.72 124 ILE A N 1
ATOM 988 C CA . ILE A 1 124 ? 17.904 -16.491 9.459 1.00 48.72 124 ILE A CA 1
ATOM 989 C C . ILE A 1 124 ? 18.740 -16.690 10.725 1.00 48.72 124 ILE A C 1
ATOM 991 O O . ILE A 1 124 ? 19.190 -15.719 11.327 1.00 48.72 124 ILE A O 1
ATOM 995 N N . ARG A 1 125 ? 18.867 -17.941 11.169 1.00 46.81 125 ARG A N 1
ATOM 996 C CA . ARG A 1 125 ? 19.79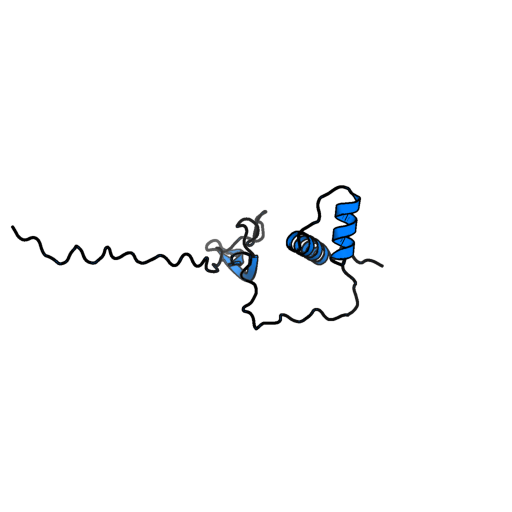2 -18.336 12.235 1.00 46.81 125 ARG A CA 1
ATOM 997 C C . ARG A 1 125 ? 21.049 -18.930 11.630 1.00 46.81 125 ARG A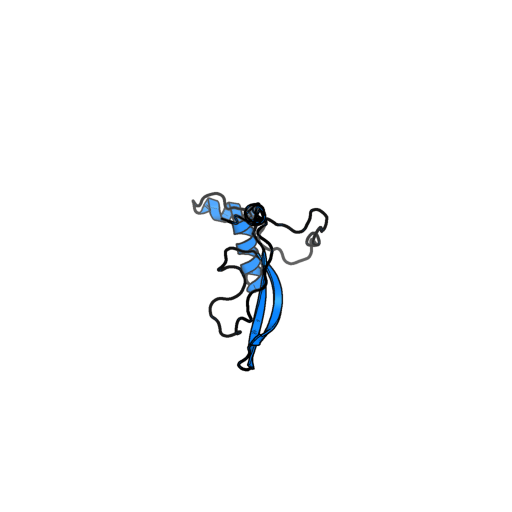 C 1
ATOM 999 O O . ARG A 1 125 ? 20.901 -19.650 10.616 1.00 46.81 125 ARG A O 1
#

Secondary structure (DSSP, 8-state):
----TTSSSS-S----------EEPPPEETT-SS-SSGGGTEEEEEEEEEE-TTS-EEEEEEEEETT-PSPTT---------S--PPPHHHHHHHHHHTTPPPPPHHHHHHHHHHHHHTT-----

Organism: Orchesella cincta (NCBI:txid48709)

Sequence (125 aa):
MKITLGFLFILGVAICSTWASCWWTGCQPRDWAVRGCSHYDQDERENQECRDDRGVEGNKYLCCPKGLGPPPGEEGPTPPPTGEEFVSYEQFRDAVTKNGHPTPSHEQYRNFNSYARSKERFLIR

Foldseek 3Di:
DDDPPPPPPVPPDPPPPPQQDKDKDDFDAPPDPDDEQVVVQWDFPDKDWDADPVRGTGIITTTGHPPCDPDPPPPPDPPDPDDFDDQDLVNVQCVQVVVVHPRDDVVVVVVVRVVCVVVVHDGDD